Protein AF-A0A932CZ21-F1 (afdb_monomer_lite)

Foldseek 3Di:
DDDPPPDQDALVRLVVVQVVDDPQKWWWDADGSDIDIDGRDDPVVVVVVVVVCVVCVQQDVVNPHVHDHDDPDQWDDDPDSTIGHD

pLDDT: mean 85.11, std 10.84, range [46.0, 95.5]

Radius of gyration: 17.83 Å; chains: 1; bounding box: 43×22×51 Å

Structure (mmCIF, N/CA/C/O backbone):
data_AF-A0A932CZ21-F1
#
_entry.id   AF-A0A932CZ21-F1
#
loop_
_atom_site.group_PDB
_atom_site.id
_atom_site.type_symbol
_atom_site.label_atom_id
_atom_site.label_alt_id
_atom_site.label_comp_id
_atom_site.label_asym_id
_atom_site.label_entity_id
_atom_site.label_seq_id
_atom_site.pdbx_PDB_ins_code
_atom_site.Cartn_x
_atom_site.Cartn_y
_atom_site.Cartn_z
_atom_site.occupancy
_atom_site.B_iso_or_equiv
_atom_site.auth_seq_id
_atom_site.auth_comp_id
_atom_site.auth_asym_id
_atom_site.auth_atom_id
_atom_site.pdbx_PDB_model_num
ATOM 1 N N . MET A 1 1 ? -22.046 14.091 34.713 1.00 46.00 1 MET A N 1
ATOM 2 C CA . MET A 1 1 ? -21.454 12.759 34.477 1.00 46.00 1 MET A CA 1
ATOM 3 C C . MET A 1 1 ? -20.239 12.989 33.600 1.00 46.00 1 MET A C 1
ATOM 5 O O . MET A 1 1 ? -20.429 13.435 32.479 1.00 46.00 1 MET A O 1
ATOM 9 N N . ALA A 1 2 ? -19.024 12.858 34.139 1.00 48.59 2 ALA A N 1
ATOM 10 C CA . ALA A 1 2 ? -17.808 13.026 33.345 1.00 48.59 2 ALA A CA 1
ATOM 11 C C . ALA A 1 2 ? -17.686 11.840 32.382 1.00 48.59 2 ALA A C 1
ATOM 13 O O . ALA A 1 2 ? -17.843 10.691 32.796 1.00 48.59 2 ALA A O 1
ATOM 14 N N . GLU A 1 3 ? -17.481 12.127 31.104 1.00 55.28 3 GLU A N 1
ATOM 15 C CA . GLU A 1 3 ? -17.231 11.111 30.089 1.00 55.28 3 GLU A CA 1
ATOM 16 C C . GLU A 1 3 ? -15.872 10.465 30.404 1.00 55.28 3 GLU A C 1
ATOM 18 O O . GLU A 1 3 ? -14.921 11.198 30.689 1.00 55.28 3 GLU A O 1
ATOM 23 N N . PRO A 1 4 ? -15.766 9.125 30.462 1.00 59.06 4 PRO A N 1
ATOM 24 C CA . PRO A 1 4 ? -14.505 8.483 30.808 1.00 59.06 4 PRO A CA 1
ATOM 25 C C . PRO A 1 4 ? -13.432 8.924 29.809 1.00 59.06 4 PRO A C 1
ATOM 27 O O . PRO A 1 4 ? -13.695 8.947 28.605 1.00 59.06 4 PRO A O 1
ATOM 30 N N . GLU A 1 5 ? -12.237 9.274 30.299 1.00 60.31 5 GLU A N 1
ATOM 31 C CA . GLU A 1 5 ? -11.085 9.550 29.438 1.00 60.31 5 GLU A CA 1
ATOM 32 C C . GLU A 1 5 ? -10.921 8.379 28.464 1.00 60.31 5 GLU A C 1
ATOM 34 O O . GLU A 1 5 ? -10.591 7.255 28.853 1.00 60.31 5 GLU A O 1
ATOM 39 N N . ARG A 1 6 ? -11.223 8.615 27.184 1.00 71.50 6 ARG A N 1
ATOM 40 C CA . ARG A 1 6 ? -11.097 7.595 26.147 1.00 71.50 6 ARG A CA 1
ATOM 41 C C . ARG A 1 6 ? -9.614 7.291 25.963 1.00 71.50 6 ARG A C 1
ATOM 43 O O . ARG A 1 6 ? -8.908 8.016 25.267 1.00 71.50 6 ARG A O 1
ATOM 50 N N . ARG A 1 7 ? -9.147 6.205 26.586 1.00 86.94 7 ARG A N 1
ATOM 51 C CA . ARG A 1 7 ? -7.828 5.632 26.308 1.00 86.94 7 ARG A CA 1
ATOM 52 C C . ARG A 1 7 ? -7.751 5.302 24.820 1.00 86.94 7 ARG A C 1
ATOM 54 O O . ARG A 1 7 ? -8.632 4.620 24.296 1.00 86.94 7 ARG A O 1
ATOM 61 N N . LEU A 1 8 ? -6.696 5.769 24.159 1.00 88.38 8 LEU A N 1
ATOM 62 C CA . LEU A 1 8 ? -6.431 5.405 22.771 1.00 88.38 8 LEU A CA 1
ATOM 63 C C . LEU A 1 8 ? -6.215 3.887 22.661 1.00 88.38 8 LEU A C 1
ATOM 65 O O . LEU A 1 8 ? -5.550 3.311 23.530 1.00 88.38 8 LEU A O 1
ATOM 69 N N . PRO A 1 9 ? -6.752 3.236 21.617 1.00 92.38 9 PRO A N 1
ATOM 70 C CA . PRO A 1 9 ? -6.472 1.833 21.369 1.00 92.38 9 PRO A CA 1
ATOM 71 C C . PRO A 1 9 ? -4.979 1.642 21.076 1.00 92.38 9 PRO A C 1
ATOM 73 O O . PRO A 1 9 ? -4.325 2.462 20.425 1.00 92.38 9 PRO A O 1
ATOM 76 N N . SER A 1 10 ? -4.437 0.554 21.602 1.00 93.44 10 SER A N 1
ATOM 77 C CA . SER A 1 10 ? -3.071 0.107 21.368 1.00 93.44 10 SER A CA 1
ATOM 78 C C . SER A 1 10 ? -2.881 -0.393 19.936 1.00 93.44 10 SER A C 1
ATOM 80 O O . SER A 1 10 ? -3.834 -0.700 19.219 1.00 93.44 10 SER A O 1
ATOM 82 N N . PHE A 1 11 ? -1.618 -0.519 19.528 1.00 92.38 11 PHE A N 1
ATOM 83 C CA . PHE A 1 11 ? -1.267 -1.075 18.223 1.00 92.38 11 PHE A CA 1
ATOM 84 C C . PHE A 1 11 ? -1.853 -2.475 18.004 1.00 92.38 11 PHE A C 1
ATOM 86 O O . PHE A 1 11 ? -2.416 -2.732 16.949 1.00 92.38 11 PHE A O 1
ATOM 93 N N . GLU A 1 12 ? -1.762 -3.352 19.006 1.00 93.69 12 GLU A N 1
ATOM 94 C CA . GLU A 1 12 ? -2.276 -4.727 18.937 1.00 93.69 12 GLU A CA 1
ATOM 95 C C . GLU A 1 12 ? -3.803 -4.776 18.806 1.00 93.69 12 GLU A C 1
ATOM 97 O O . GLU A 1 12 ? -4.340 -5.580 18.039 1.00 93.69 12 GLU A O 1
ATOM 102 N N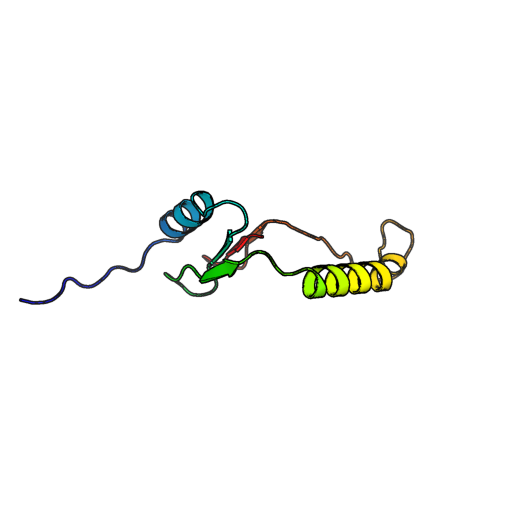 . GLU A 1 13 ? -4.513 -3.886 19.510 1.00 95.31 13 GLU A N 1
ATOM 103 C CA . GLU A 1 13 ? -5.971 -3.756 19.388 1.00 95.31 13 GLU A CA 1
ATOM 104 C C . GLU A 1 13 ? -6.356 -3.348 17.956 1.00 95.31 13 GLU A C 1
ATOM 106 O O . GLU A 1 13 ? -7.170 -4.026 17.326 1.00 95.31 13 GLU A O 1
ATOM 111 N N . LEU A 1 14 ? -5.707 -2.316 17.403 1.00 95.19 14 LEU A N 1
ATOM 112 C CA . LEU A 1 14 ? -5.957 -1.851 16.034 1.00 95.19 14 LEU A CA 1
ATOM 113 C C . LEU A 1 14 ? -5.522 -2.861 14.964 1.00 95.19 14 LEU A C 1
ATOM 115 O O . LEU A 1 14 ? -6.209 -3.038 13.961 1.00 95.19 14 LEU A O 1
ATOM 119 N N . TRP A 1 15 ? -4.398 -3.548 15.159 1.00 93.12 15 TRP A N 1
ATOM 120 C CA . TRP A 1 15 ? -3.933 -4.590 14.243 1.00 93.12 15 TRP A CA 1
ATOM 121 C C . TRP A 1 15 ? -4.918 -5.760 14.193 1.00 93.12 15 TRP A C 1
ATOM 123 O O . TRP A 1 15 ? -5.288 -6.233 13.117 1.00 93.12 15 TRP A O 1
ATOM 133 N N . SER A 1 16 ? -5.432 -6.163 15.356 1.00 94.81 16 SER A N 1
ATOM 134 C CA . SER A 1 16 ? -6.478 -7.179 15.447 1.00 94.81 16 SER A CA 1
ATOM 135 C C . SER A 1 16 ? -7.770 -6.745 14.747 1.00 94.81 16 SER A C 1
ATOM 137 O O . SER A 1 16 ? -8.498 -7.588 14.224 1.00 94.81 16 SER A O 1
ATOM 139 N N . GLU A 1 17 ? -8.085 -5.446 14.730 1.00 95.38 17 GLU A N 1
ATOM 140 C CA . GLU A 1 17 ? -9.202 -4.909 13.946 1.00 95.38 17 GLU A CA 1
ATOM 141 C C . GLU A 1 17 ? -8.946 -4.989 12.439 1.00 95.38 17 GLU A C 1
ATOM 143 O O . GLU A 1 17 ? -9.842 -5.419 11.713 1.00 95.38 17 GLU A O 1
ATOM 148 N N . ILE A 1 18 ? -7.731 -4.671 11.975 1.00 92.81 18 ILE A N 1
ATOM 149 C CA . ILE A 1 18 ? -7.339 -4.828 10.563 1.00 92.81 18 ILE A CA 1
ATOM 150 C C . ILE A 1 18 ? -7.536 -6.275 10.103 1.00 92.81 18 ILE A C 1
ATOM 152 O O . ILE A 1 18 ? -8.137 -6.512 9.058 1.00 92.81 18 ILE A O 1
ATOM 156 N N . ALA A 1 19 ? -7.106 -7.249 10.909 1.00 91.88 19 ALA A N 1
ATOM 157 C CA . ALA A 1 19 ? -7.243 -8.672 10.593 1.00 91.88 19 ALA A CA 1
ATOM 158 C C . ALA A 1 19 ? -8.707 -9.148 10.471 1.00 91.88 19 ALA A C 1
ATOM 160 O O . ALA A 1 19 ? -8.968 -10.206 9.898 1.00 91.88 19 ALA A O 1
ATOM 161 N N . ARG A 1 20 ? -9.667 -8.383 11.008 1.00 94.88 20 ARG A N 1
ATOM 162 C CA . ARG A 1 20 ? -11.110 -8.669 10.946 1.00 94.88 20 ARG A CA 1
ATOM 163 C C . ARG A 1 20 ? -11.839 -7.884 9.854 1.00 94.88 20 ARG A C 1
ATOM 165 O O . ARG A 1 20 ? -13.063 -7.996 9.759 1.00 94.88 20 ARG A O 1
ATOM 172 N N . LEU A 1 21 ? -11.134 -7.077 9.060 1.00 92.06 21 LEU A N 1
ATOM 173 C CA . LEU A 1 21 ? -11.762 -6.287 8.007 1.00 92.06 21 LEU A CA 1
ATOM 174 C C . LEU A 1 21 ? -12.436 -7.185 6.954 1.00 92.06 21 LEU A C 1
ATOM 176 O O . LEU A 1 21 ? -11.942 -8.274 6.651 1.00 92.06 21 LEU A O 1
ATOM 180 N N . PRO A 1 22 ? -13.562 -6.739 6.363 1.00 92.25 22 PRO A N 1
ATOM 181 C CA . PRO A 1 22 ? -14.210 -7.479 5.290 1.00 92.25 22 PRO A CA 1
ATOM 182 C C . PRO A 1 22 ? -13.272 -7.682 4.090 1.00 92.25 22 PRO A C 1
ATOM 184 O O . PRO A 1 22 ? -12.469 -6.793 3.785 1.00 92.25 22 PRO A O 1
ATOM 187 N N . PRO A 1 23 ? -13.418 -8.785 3.334 1.00 87.81 23 PRO A N 1
ATOM 188 C CA . PRO A 1 23 ? -12.631 -9.013 2.128 1.00 87.81 23 PRO A CA 1
ATOM 189 C C . PRO A 1 23 ? -12.681 -7.824 1.159 1.00 87.81 23 PRO A C 1
ATOM 191 O O . PRO A 1 23 ? -13.750 -7.301 0.848 1.00 87.81 23 PRO A O 1
ATOM 194 N N . GLY A 1 24 ? -11.516 -7.409 0.657 1.00 84.06 24 GLY A N 1
ATOM 195 C CA . GLY A 1 24 ? -11.399 -6.248 -0.233 1.00 84.06 24 GLY A CA 1
ATOM 196 C C . GLY A 1 24 ? -11.419 -4.892 0.479 1.00 84.06 24 GLY A C 1
ATOM 197 O O . GLY 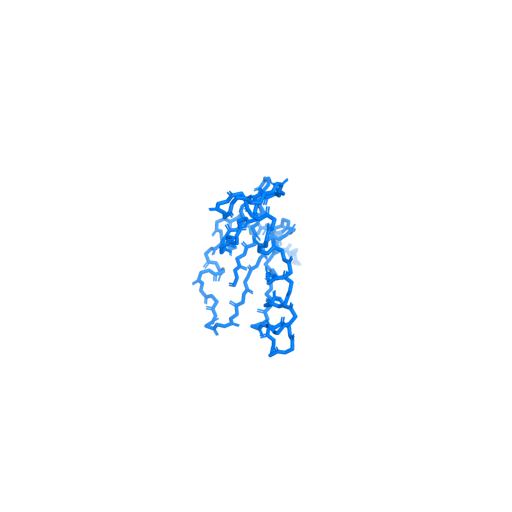A 1 24 ? -11.491 -3.867 -0.201 1.00 84.06 24 GLY A O 1
ATOM 198 N N . THR A 1 25 ? -11.350 -4.879 1.811 1.00 90.00 25 THR A N 1
ATOM 199 C CA . THR A 1 25 ? -11.077 -3.679 2.605 1.00 90.00 25 THR A CA 1
ATOM 200 C C . THR A 1 25 ? -9.651 -3.732 3.118 1.00 90.00 25 THR A C 1
ATOM 202 O O . THR A 1 25 ? -9.236 -4.706 3.737 1.00 90.00 25 THR A O 1
ATOM 205 N N . THR A 1 26 ? -8.934 -2.653 2.870 1.00 88.69 26 THR A N 1
ATOM 206 C CA . THR A 1 26 ? -7.558 -2.441 3.287 1.00 88.69 26 THR A CA 1
ATOM 207 C C . THR A 1 26 ? -7.539 -1.627 4.578 1.00 88.69 26 THR A C 1
ATOM 209 O O . THR A 1 26 ? -8.348 -0.707 4.727 1.00 88.69 26 THR A O 1
ATOM 212 N N . GLY A 1 27 ? -6.617 -1.920 5.496 1.00 91.25 27 GLY A N 1
ATOM 213 C CA . GLY A 1 27 ? -6.458 -1.201 6.763 1.00 91.25 27 GLY A CA 1
ATOM 214 C C . GLY A 1 27 ? -5.054 -0.623 6.958 1.00 91.25 27 GLY A C 1
ATOM 215 O O . GLY A 1 27 ? -4.070 -1.169 6.468 1.00 91.25 27 GLY A O 1
ATOM 216 N N . GLY A 1 28 ? -4.947 0.480 7.700 1.00 92.69 28 GLY A N 1
ATOM 217 C CA . GLY A 1 28 ? -3.663 1.087 8.048 1.00 92.69 28 GLY A CA 1
ATOM 218 C C . GLY A 1 28 ? -3.709 1.913 9.331 1.00 92.69 28 GLY A C 1
ATOM 219 O O . GLY A 1 28 ? -4.704 2.573 9.631 1.00 92.69 28 GLY A O 1
ATOM 220 N N . ILE A 1 29 ? -2.600 1.899 10.067 1.00 93.94 29 ILE A N 1
ATOM 221 C CA . ILE A 1 29 ? -2.377 2.665 11.297 1.00 93.94 29 ILE A CA 1
ATOM 222 C C . ILE A 1 29 ? -1.270 3.671 10.994 1.00 93.94 29 ILE A C 1
ATOM 224 O O . ILE A 1 29 ? -0.081 3.364 11.074 1.00 93.94 29 ILE A O 1
ATOM 228 N N . LEU A 1 30 ? -1.661 4.873 10.577 1.00 89.38 30 LEU A N 1
ATOM 229 C CA . LEU A 1 30 ? -0.713 5.939 10.224 1.00 89.38 30 LEU A CA 1
ATOM 230 C C . LEU A 1 30 ? -0.543 6.963 11.351 1.00 89.38 30 LEU A C 1
ATOM 232 O O . LEU A 1 30 ? 0.497 7.612 11.444 1.00 89.38 30 LEU A O 1
ATOM 236 N N . GLU A 1 31 ? -1.550 7.068 12.214 1.00 89.88 31 GLU A N 1
ATOM 237 C CA . GLU A 1 31 ? -1.603 7.956 13.372 1.00 89.88 31 GLU A CA 1
ATOM 238 C C . GLU A 1 31 ? -1.887 7.114 14.630 1.00 89.88 31 GLU A C 1
ATOM 240 O O . GLU A 1 31 ? -2.619 6.121 14.541 1.00 89.88 31 GLU A O 1
ATOM 245 N N . PRO A 1 32 ? -1.326 7.468 15.803 1.00 88.31 32 PRO A N 1
ATOM 246 C CA . PRO A 1 32 ? -1.559 6.719 17.034 1.00 88.31 32 PRO A CA 1
ATOM 247 C C . PRO A 1 32 ? -3.049 6.616 17.369 1.00 88.31 32 PRO A C 1
ATOM 249 O O . PRO A 1 32 ? -3.746 7.625 17.434 1.00 88.31 32 PRO A O 1
ATOM 252 N N . GLY A 1 33 ? -3.532 5.397 17.613 1.00 90.00 33 GLY A N 1
ATOM 253 C CA . GLY A 1 33 ? -4.925 5.168 17.997 1.00 90.00 33 GLY A CA 1
ATOM 254 C C . GLY A 1 33 ? -5.942 5.261 16.850 1.00 90.00 33 GLY A C 1
ATOM 255 O O . GLY A 1 33 ? -7.137 5.177 17.120 1.00 90.00 33 GLY A O 1
ATOM 256 N N . VAL A 1 34 ? -5.505 5.425 15.592 1.00 93.06 34 VAL A N 1
ATOM 257 C CA . VAL A 1 34 ? -6.402 5.608 14.438 1.00 93.06 34 VAL A CA 1
ATOM 258 C C . VAL A 1 34 ? -6.224 4.489 13.415 1.00 93.06 34 VAL A C 1
ATOM 260 O O . VAL A 1 34 ? -5.181 4.380 12.768 1.00 93.06 34 VAL A O 1
ATOM 263 N N . LEU A 1 35 ? -7.288 3.714 13.202 1.00 93.88 35 LEU A N 1
ATOM 264 C CA . LEU A 1 35 ? -7.426 2.820 12.055 1.00 93.88 35 LEU A CA 1
ATOM 265 C C . LEU A 1 35 ? -8.047 3.579 10.875 1.00 93.88 35 LEU A C 1
ATOM 267 O O . LEU A 1 35 ? -9.196 4.015 10.937 1.00 93.88 35 LEU A O 1
ATOM 271 N N . LYS A 1 36 ? -7.303 3.706 9.776 1.00 94.00 36 LYS A N 1
ATOM 272 C CA . LYS A 1 36 ? -7.825 4.166 8.484 1.00 94.00 36 LYS A CA 1
ATOM 273 C C . LYS A 1 36 ? -8.124 2.958 7.607 1.00 94.00 36 LYS A C 1
ATOM 275 O O . LYS A 1 36 ? -7.306 2.047 7.512 1.00 94.00 36 LYS A O 1
ATOM 280 N N . THR A 1 37 ? -9.278 2.966 6.950 1.00 92.81 37 THR A N 1
ATOM 281 C CA . THR A 1 37 ? -9.657 1.934 5.981 1.00 92.81 37 THR A CA 1
ATOM 282 C C . THR A 1 37 ? -9.757 2.516 4.582 1.00 92.81 37 THR A C 1
ATOM 284 O O . THR A 1 37 ? -10.081 3.690 4.394 1.00 92.81 37 THR A O 1
ATOM 287 N N . MET A 1 38 ? -9.454 1.691 3.588 1.00 88.38 38 MET A N 1
ATOM 288 C CA . MET A 1 38 ? -9.576 2.032 2.177 1.00 88.38 38 MET A CA 1
ATOM 289 C C . MET A 1 38 ? -10.281 0.887 1.459 1.00 88.38 38 MET A C 1
ATOM 291 O O . MET A 1 38 ? -10.012 -0.286 1.708 1.00 88.38 38 MET A O 1
ATOM 295 N N . SER A 1 39 ? -11.200 1.217 0.556 1.00 85.56 39 SER A N 1
ATOM 296 C CA . SER A 1 39 ? -11.766 0.221 -0.352 1.00 85.56 39 SER A CA 1
ATOM 297 C C . SER A 1 39 ? -10.699 -0.273 -1.324 1.00 85.56 39 SER A C 1
ATOM 299 O O . SER A 1 39 ? -9.841 0.515 -1.738 1.00 85.56 39 SER A O 1
ATOM 301 N N . ARG A 1 40 ? -10.822 -1.522 -1.788 1.00 82.62 40 ARG A N 1
ATOM 302 C CA . ARG A 1 40 ? -10.005 -2.046 -2.885 1.00 82.62 40 ARG A CA 1
ATOM 303 C C . ARG A 1 40 ? -9.915 -1.031 -4.036 1.00 82.62 40 ARG A C 1
ATOM 305 O O . ARG A 1 40 ? -10.956 -0.588 -4.534 1.00 82.62 40 ARG A O 1
ATOM 312 N N . PRO A 1 41 ? -8.705 -0.698 -4.514 1.00 84.06 41 PRO A N 1
ATOM 313 C CA . PRO A 1 41 ? -8.563 0.243 -5.609 1.00 84.06 41 PRO A CA 1
ATOM 314 C C . PRO A 1 41 ? -9.273 -0.227 -6.883 1.00 84.06 41 PRO A C 1
ATOM 316 O O . PRO A 1 41 ? -9.229 -1.403 -7.254 1.00 84.06 41 PRO A O 1
ATOM 319 N N . GLY A 1 42 ? -9.908 0.716 -7.579 1.00 88.38 42 GLY A N 1
ATOM 320 C CA . GLY A 1 42 ? -10.603 0.451 -8.837 1.00 88.38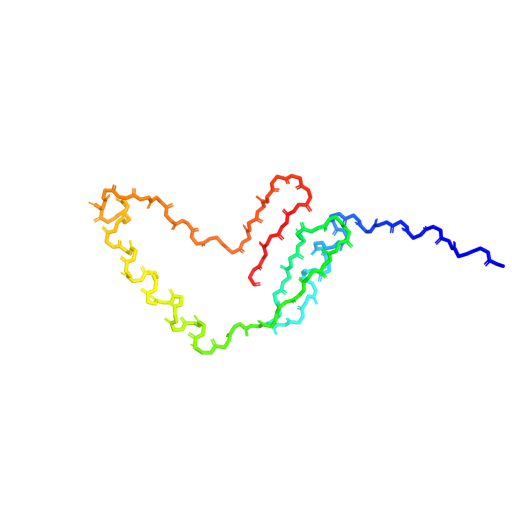 42 GLY A CA 1
ATOM 321 C C . GLY A 1 42 ? -9.662 0.111 -10.002 1.00 88.38 42 GLY A C 1
ATOM 322 O O . GLY A 1 42 ? -8.441 0.263 -9.929 1.00 88.38 42 GLY A O 1
ATOM 323 N N . ARG A 1 43 ? -10.245 -0.304 -11.138 1.00 92.00 43 ARG A N 1
ATOM 324 C CA . ARG A 1 43 ? -9.499 -0.752 -12.336 1.00 92.00 43 ARG A CA 1
ATOM 325 C C . ARG A 1 43 ? -8.484 0.273 -12.849 1.00 92.00 43 ARG A C 1
ATOM 327 O O . ARG A 1 43 ? -7.393 -0.118 -13.247 1.00 92.00 43 ARG A O 1
ATOM 334 N N . ALA A 1 44 ? -8.832 1.560 -12.834 1.00 94.12 44 ALA A N 1
ATOM 335 C CA . ALA A 1 44 ? -7.942 2.628 -13.291 1.00 94.12 44 ALA A CA 1
ATOM 336 C C . ALA A 1 44 ? -6.676 2.731 -12.424 1.00 94.12 44 ALA A C 1
ATOM 338 O O . ALA A 1 44 ? -5.574 2.810 -12.960 1.00 94.12 44 ALA A O 1
ATOM 339 N N . HIS A 1 45 ? -6.825 2.630 -11.099 1.00 90.50 45 HIS A N 1
ATOM 340 C CA . HIS A 1 45 ? -5.691 2.605 -10.177 1.00 90.50 45 HIS A CA 1
ATOM 341 C C . HIS A 1 45 ? -4.812 1.372 -10.411 1.00 90.50 45 HIS A C 1
ATOM 343 O O . HIS A 1 45 ? -3.597 1.491 -10.537 1.00 90.50 45 HIS A O 1
ATOM 349 N N . GLY A 1 46 ? -5.426 0.192 -10.555 1.00 89.81 46 GLY A N 1
ATOM 350 C CA . GLY A 1 46 ? -4.693 -1.038 -10.867 1.00 89.81 46 GLY A CA 1
ATOM 351 C C . GLY A 1 46 ? -3.923 -0.960 -12.191 1.00 89.81 46 GLY A C 1
ATOM 352 O O . GLY A 1 46 ? -2.786 -1.424 -12.272 1.00 89.81 46 GLY A O 1
ATOM 353 N N . LEU A 1 47 ? -4.506 -0.339 -13.222 1.00 94.44 47 LEU A N 1
ATOM 354 C CA . LEU A 1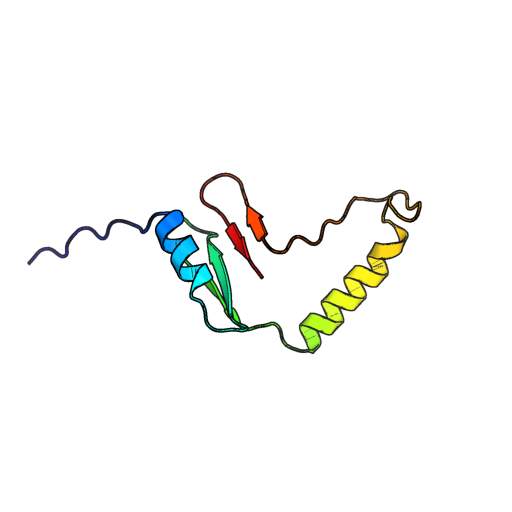 47 ? -3.822 -0.114 -14.495 1.00 94.44 47 LEU A CA 1
ATOM 355 C C . LEU A 1 47 ? -2.629 0.833 -14.329 1.00 94.44 47 LEU A C 1
ATOM 357 O O . LEU A 1 47 ? -1.551 0.517 -14.824 1.00 94.44 47 LEU A O 1
ATOM 361 N N . ALA A 1 48 ? -2.801 1.952 -13.623 1.00 95.31 48 ALA A N 1
ATOM 362 C CA . ALA A 1 48 ? -1.717 2.895 -13.362 1.00 95.31 48 ALA A CA 1
ATOM 363 C C . ALA A 1 48 ? -0.558 2.219 -12.611 1.00 95.31 48 ALA A C 1
ATOM 365 O O . ALA A 1 48 ? 0.575 2.246 -13.089 1.00 95.31 48 ALA A O 1
ATOM 366 N N . ALA A 1 49 ? -0.854 1.507 -11.518 1.00 90.62 49 ALA A N 1
ATOM 367 C CA . ALA A 1 49 ? 0.141 0.772 -10.737 1.00 90.62 49 ALA A CA 1
ATOM 368 C C . ALA A 1 49 ? 0.907 -0.253 -11.591 1.00 90.62 49 ALA A C 1
ATOM 370 O O . ALA A 1 49 ? 2.137 -0.300 -11.567 1.00 90.62 49 ALA A O 1
ATOM 371 N N . LYS A 1 50 ? 0.194 -1.026 -12.421 1.00 91.38 50 LYS A N 1
ATOM 372 C CA . LYS A 1 50 ? 0.801 -1.980 -13.361 1.00 91.38 50 LYS A CA 1
ATOM 373 C C . LYS A 1 50 ? 1.771 -1.302 -14.333 1.00 91.38 50 LYS A C 1
ATOM 375 O O . LYS A 1 50 ? 2.821 -1.866 -14.634 1.00 91.38 50 LYS A O 1
ATOM 380 N N . GLN A 1 51 ? 1.416 -0.135 -14.864 1.00 95.50 51 GLN A N 1
ATOM 381 C CA . GLN A 1 51 ? 2.265 0.580 -15.819 1.00 95.50 51 GLN A CA 1
ATOM 382 C C . GLN A 1 51 ? 3.500 1.177 -15.136 1.00 95.50 51 GLN A C 1
ATOM 384 O O . GLN A 1 51 ? 4.585 1.095 -15.705 1.00 95.50 51 GLN A O 1
ATOM 389 N N . CYS A 1 52 ? 3.369 1.679 -13.903 1.00 91.31 52 CYS A N 1
ATOM 390 C CA . CYS A 1 52 ? 4.512 2.103 -13.093 1.00 91.31 52 CYS A CA 1
ATOM 391 C C . CYS A 1 52 ? 5.489 0.946 -12.855 1.00 91.31 52 CYS A C 1
ATOM 393 O O . CYS A 1 52 ? 6.669 1.082 -13.159 1.00 91.31 52 CYS A O 1
ATOM 395 N N . LEU A 1 53 ? 4.999 -0.213 -12.404 1.00 89.00 53 LEU A N 1
ATOM 396 C CA . LEU A 1 53 ? 5.848 -1.390 -12.186 1.00 89.00 53 LEU A CA 1
ATOM 397 C C . LEU A 1 53 ? 6.570 -1.822 -13.469 1.00 89.00 53 LEU A C 1
ATOM 399 O O . LEU A 1 53 ? 7.759 -2.110 -13.440 1.00 89.00 53 LEU A O 1
ATOM 403 N N . ARG A 1 54 ? 5.885 -1.803 -14.618 1.00 91.56 54 ARG A N 1
ATOM 404 C CA . ARG A 1 54 ? 6.502 -2.114 -15.918 1.00 91.56 54 ARG A CA 1
ATOM 405 C C . ARG A 1 54 ? 7.597 -1.135 -16.321 1.00 91.56 54 ARG A C 1
ATOM 407 O O . ARG A 1 54 ? 8.598 -1.565 -16.876 1.00 91.56 54 ARG A O 1
ATOM 414 N N . ALA A 1 55 ? 7.396 0.156 -16.074 1.00 91.38 55 ALA A N 1
ATOM 415 C CA . ALA A 1 55 ? 8.400 1.174 -16.367 1.00 91.38 55 ALA A CA 1
ATOM 416 C C . ALA A 1 55 ? 9.631 1.043 -15.456 1.00 91.38 55 ALA A C 1
ATOM 418 O O . ALA A 1 55 ? 10.736 1.371 -15.876 1.00 91.38 55 ALA A O 1
ATOM 419 N N . LEU A 1 56 ? 9.437 0.552 -14.229 1.00 88.50 56 LEU A N 1
ATOM 420 C CA . LEU A 1 56 ? 10.499 0.370 -13.241 1.00 88.50 56 LEU A CA 1
ATOM 421 C C . LEU A 1 56 ? 11.237 -0.970 -13.383 1.00 88.50 56 LEU A C 1
ATOM 423 O O . LEU A 1 56 ? 12.401 -1.050 -13.007 1.00 88.50 56 LEU A O 1
ATOM 427 N N . ALA A 1 57 ? 10.605 -1.993 -13.966 1.00 88.69 57 ALA A N 1
ATOM 428 C CA . ALA A 1 57 ? 11.166 -3.341 -14.085 1.00 88.69 57 ALA A CA 1
ATOM 429 C C . ALA A 1 57 ? 12.595 -3.415 -14.674 1.00 88.69 57 ALA A C 1
ATOM 431 O O . ALA A 1 57 ? 13.391 -4.180 -14.142 1.00 88.69 57 ALA A O 1
ATOM 432 N N . PRO A 1 58 ? 12.988 -2.634 -15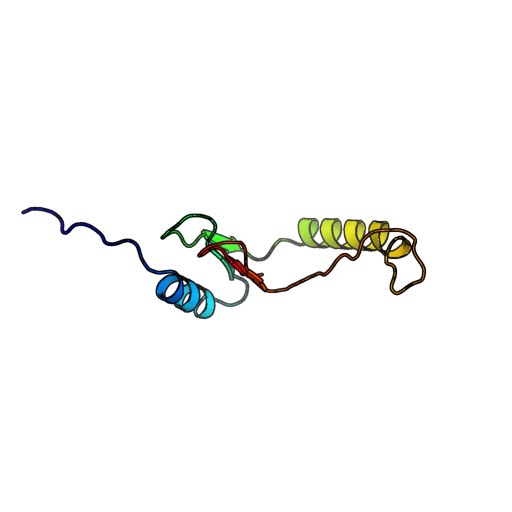.705 1.00 90.31 58 PRO A N 1
ATOM 433 C CA . PRO A 1 58 ? 14.352 -2.695 -16.248 1.00 90.31 58 PRO A CA 1
ATOM 434 C C . PRO A 1 58 ? 15.451 -2.204 -15.293 1.00 90.31 58 PRO A C 1
ATOM 436 O O . PRO A 1 58 ? 16.628 -2.424 -15.557 1.00 90.31 58 PRO A O 1
ATOM 439 N N . PHE A 1 59 ? 15.087 -1.498 -14.220 1.00 89.19 59 PHE A N 1
ATOM 440 C CA . PHE A 1 59 ? 16.028 -0.965 -13.233 1.00 89.19 59 PHE A CA 1
ATOM 441 C C . PHE A 1 59 ? 16.263 -1.917 -12.057 1.00 89.19 59 PHE A C 1
ATOM 443 O O . PHE A 1 59 ? 17.112 -1.633 -11.214 1.00 89.19 59 PHE A O 1
ATOM 450 N N . ASP A 1 60 ? 15.517 -3.017 -11.986 1.00 85.12 60 ASP A N 1
ATOM 451 C CA . ASP A 1 60 ? 15.642 -3.998 -10.920 1.00 85.12 60 ASP A CA 1
ATOM 452 C C . ASP A 1 60 ? 16.983 -4.744 -11.026 1.00 85.12 60 ASP A C 1
ATOM 454 O O . ASP A 1 60 ? 17.362 -5.240 -12.092 1.00 85.12 60 ASP A O 1
ATOM 458 N N . ARG A 1 61 ? 17.714 -4.826 -9.909 1.00 84.00 61 ARG A N 1
ATOM 459 C CA . ARG A 1 61 ? 19.014 -5.509 -9.868 1.00 84.00 61 ARG A CA 1
ATOM 460 C C . ARG A 1 61 ? 18.888 -7.007 -10.109 1.00 84.00 61 ARG A C 1
ATOM 462 O O . ARG A 1 61 ? 19.818 -7.590 -10.660 1.00 84.00 61 ARG A O 1
ATOM 469 N N . ASP A 1 62 ? 17.753 -7.614 -9.769 1.00 82.88 62 ASP A N 1
ATOM 470 C CA . ASP A 1 62 ? 17.535 -9.053 -9.960 1.00 82.88 62 ASP A CA 1
ATOM 471 C C . ASP A 1 62 ? 17.478 -9.443 -11.448 1.00 82.88 62 ASP A C 1
ATOM 473 O O . ASP A 1 62 ? 17.688 -10.605 -11.798 1.00 82.88 62 ASP A O 1
ATOM 477 N N . VAL A 1 63 ? 17.259 -8.473 -12.345 1.00 86.50 63 VAL A N 1
ATOM 478 C CA . VAL A 1 63 ? 17.308 -8.660 -13.808 1.00 86.50 63 VAL A CA 1
ATOM 479 C C . VAL A 1 63 ? 18.513 -7.975 -14.466 1.00 86.50 63 VAL A C 1
ATOM 481 O O . VAL A 1 63 ? 18.548 -7.831 -15.687 1.00 86.50 63 VAL A O 1
ATOM 484 N N . GLY A 1 64 ? 19.512 -7.565 -13.677 1.00 88.00 64 GLY A N 1
ATOM 485 C CA . GLY A 1 64 ? 20.730 -6.909 -14.166 1.00 88.00 64 GLY A CA 1
ATOM 486 C C . GLY A 1 64 ? 20.598 -5.401 -14.408 1.00 88.00 64 GLY A C 1
ATOM 487 O O . GLY A 1 64 ? 21.423 -4.825 -15.112 1.00 88.00 64 GLY A O 1
ATOM 488 N N . GLY A 1 65 ? 19.565 -4.760 -13.856 1.00 88.44 65 GLY A N 1
ATOM 489 C CA . GLY A 1 65 ? 19.419 -3.308 -13.859 1.00 88.44 65 GLY A CA 1
ATOM 490 C C . GLY A 1 65 ? 20.338 -2.617 -12.844 1.00 88.44 65 GLY A C 1
ATOM 491 O O . GLY A 1 65 ? 20.690 -3.172 -11.807 1.00 88.44 65 GLY A O 1
ATOM 492 N N . GLU A 1 66 ? 20.690 -1.362 -13.118 1.00 86.88 66 GLU A N 1
ATOM 493 C CA . GLU A 1 66 ? 21.590 -0.543 -12.280 1.00 86.88 66 GLU A CA 1
ATOM 494 C C . GLU A 1 66 ? 20.835 0.333 -11.253 1.00 86.88 66 GLU A C 1
ATOM 496 O O . GLU A 1 66 ? 21.367 1.308 -10.721 1.00 86.88 66 GLU A O 1
ATOM 501 N N . GLY A 1 67 ? 19.558 0.038 -11.000 1.00 76.44 67 GLY A N 1
ATOM 502 C CA . GLY A 1 67 ? 18.678 0.859 -10.172 1.00 76.44 67 GLY A CA 1
ATOM 503 C C . GLY A 1 67 ? 18.485 0.364 -8.739 1.00 76.44 67 GLY A C 1
ATOM 504 O O . GLY A 1 67 ? 19.382 -0.186 -8.096 1.00 76.44 67 GLY A O 1
ATOM 505 N N . TRP A 1 68 ? 17.297 0.652 -8.206 1.00 68.69 68 TRP A N 1
ATOM 506 C CA . TRP A 1 68 ? 16.919 0.418 -6.813 1.00 68.69 68 TRP A CA 1
ATOM 507 C C . TRP A 1 68 ? 16.242 -0.946 -6.662 1.00 68.69 68 TRP A C 1
ATOM 509 O O . TRP A 1 68 ? 15.570 -1.414 -7.577 1.00 68.69 68 TRP A O 1
ATOM 519 N N . TRP A 1 69 ? 16.356 -1.547 -5.476 1.00 66.06 69 TRP A N 1
ATOM 520 C CA . TRP A 1 69 ? 15.511 -2.677 -5.087 1.00 66.06 69 TRP A CA 1
ATOM 521 C C . TRP A 1 69 ? 14.112 -2.153 -4.755 1.00 66.06 69 TRP A C 1
ATOM 523 O O . TRP A 1 69 ? 13.959 -1.357 -3.828 1.00 66.06 69 TRP A O 1
ATOM 533 N N . ILE A 1 70 ? 13.100 -2.566 -5.520 1.00 67.12 70 ILE A N 1
ATOM 534 C CA . ILE A 1 70 ? 11.701 -2.207 -5.262 1.00 67.12 70 ILE A CA 1
ATOM 535 C C . ILE A 1 70 ? 10.995 -3.452 -4.739 1.00 67.12 70 ILE A C 1
ATOM 537 O O . ILE A 1 70 ? 10.542 -4.295 -5.510 1.00 67.12 70 ILE A O 1
ATOM 541 N N . LEU A 1 71 ? 10.893 -3.561 -3.416 1.00 69.38 71 LEU A N 1
ATOM 542 C CA . LEU A 1 71 ? 10.150 -4.644 -2.788 1.00 69.38 71 LEU A CA 1
ATOM 543 C C . LEU A 1 71 ? 8.671 -4.258 -2.678 1.00 69.38 71 LEU A C 1
ATOM 545 O O . LEU A 1 71 ? 8.310 -3.285 -2.016 1.00 69.38 71 LEU A O 1
ATOM 549 N N . ALA A 1 72 ? 7.807 -5.017 -3.349 1.00 72.06 72 ALA A N 1
ATOM 550 C CA . ALA A 1 72 ? 6.363 -4.896 -3.195 1.00 72.06 72 ALA A CA 1
ATOM 551 C C . ALA A 1 72 ? 5.912 -5.731 -1.988 1.00 72.06 72 ALA A C 1
ATOM 553 O O . ALA A 1 72 ? 5.549 -6.898 -2.131 1.00 72.06 72 ALA A O 1
ATOM 554 N N . GLU A 1 73 ? 5.971 -5.144 -0.793 1.00 68.81 73 GLU A N 1
ATOM 555 C CA . GLU A 1 73 ? 5.550 -5.822 0.435 1.00 68.81 73 GLU A CA 1
ATOM 556 C C . GLU A 1 73 ? 4.045 -5.673 0.674 1.00 68.81 73 GLU A C 1
ATOM 558 O O . GLU A 1 73 ? 3.505 -4.575 0.510 1.00 68.81 73 GLU A O 1
ATOM 563 N N . PRO A 1 74 ? 3.352 -6.751 1.083 1.00 68.00 74 PRO A N 1
ATOM 564 C CA . PRO A 1 74 ? 1.969 -6.645 1.503 1.00 68.00 74 PRO A CA 1
ATOM 565 C C . PRO A 1 74 ? 1.856 -5.845 2.814 1.00 68.00 74 PRO A C 1
ATOM 567 O O . PRO A 1 74 ? 1.156 -4.845 2.868 1.00 68.00 74 PRO A O 1
ATOM 570 N N . GLU A 1 75 ? 2.582 -6.206 3.868 1.00 80.81 75 GLU A N 1
ATOM 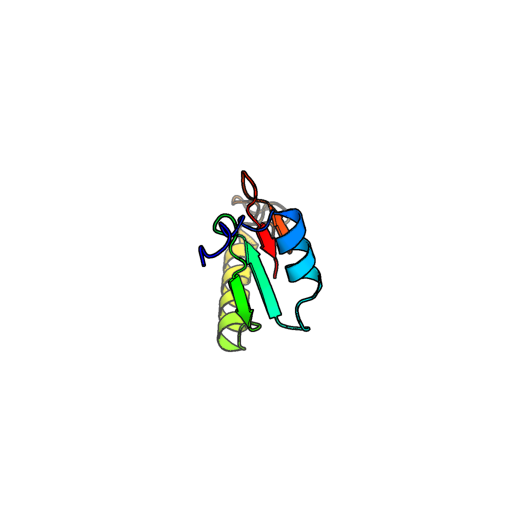571 C CA . GLU A 1 75 ? 2.555 -5.474 5.142 1.00 80.81 75 GLU A CA 1
ATOM 572 C C . GLU A 1 75 ? 3.844 -4.665 5.313 1.00 80.81 75 GLU A C 1
ATOM 574 O O . GLU A 1 75 ? 4.927 -5.238 5.317 1.00 80.81 75 GLU A O 1
ATOM 579 N N . ILE A 1 76 ? 3.736 -3.348 5.509 1.00 83.12 76 ILE A N 1
ATOM 580 C CA . ILE A 1 76 ? 4.879 -2.473 5.792 1.00 83.12 76 ILE A CA 1
ATOM 581 C C . ILE A 1 76 ? 4.786 -1.978 7.233 1.00 83.12 76 ILE A C 1
ATOM 583 O O . ILE A 1 76 ? 3.919 -1.168 7.583 1.00 83.12 76 ILE A O 1
ATOM 587 N N . ARG A 1 77 ? 5.730 -2.427 8.066 1.00 85.12 77 ARG A N 1
ATOM 588 C CA . ARG A 1 77 ? 5.928 -1.913 9.426 1.00 85.12 77 ARG A CA 1
ATOM 589 C C . ARG A 1 77 ? 6.819 -0.679 9.387 1.00 85.12 77 ARG A C 1
ATOM 591 O O . ARG A 1 77 ? 7.967 -0.734 8.958 1.00 85.12 77 ARG A O 1
ATOM 598 N N . LEU A 1 78 ? 6.282 0.444 9.848 1.00 85.31 78 LEU A N 1
ATOM 599 C CA . LEU A 1 78 ? 6.994 1.718 9.914 1.00 85.31 78 LEU A CA 1
ATOM 600 C C . LEU A 1 78 ? 7.521 1.944 11.341 1.00 85.31 78 LEU A C 1
ATOM 602 O O . LEU A 1 78 ? 6.998 1.350 12.281 1.00 85.31 78 LEU A O 1
ATOM 606 N N . PRO A 1 79 ? 8.518 2.825 11.558 1.00 87.88 79 PRO A N 1
ATOM 607 C CA . PRO A 1 79 ? 9.025 3.094 12.902 1.00 87.88 79 PRO A CA 1
ATOM 608 C C . PRO A 1 79 ? 7.914 3.499 13.881 1.00 87.88 79 PRO A C 1
ATOM 610 O O . PRO A 1 79 ? 7.105 4.382 13.571 1.00 87.88 79 PRO A O 1
ATOM 613 N N . GLY A 1 80 ? 7.916 2.895 15.070 1.00 85.50 80 GLY A N 1
ATOM 614 C CA . GLY A 1 80 ? 6.864 3.070 16.073 1.00 85.50 80 GLY A CA 1
ATOM 615 C C . GLY A 1 80 ? 5.640 2.176 15.814 1.00 85.50 80 GLY A C 1
ATOM 616 O O . GLY A 1 80 ? 5.753 1.165 15.127 1.00 85.50 80 GLY A O 1
ATOM 617 N N . PRO A 1 81 ? 4.459 2.516 16.358 1.00 85.69 81 PRO A N 1
ATOM 618 C CA . PRO A 1 81 ? 3.244 1.708 16.222 1.00 85.69 81 PRO A CA 1
ATOM 619 C C . PRO A 1 81 ? 2.520 1.997 14.896 1.00 85.69 81 PRO A C 1
ATOM 621 O O . PRO A 1 81 ? 1.329 2.301 14.889 1.00 85.69 81 PRO A O 1
ATOM 624 N N . ARG A 1 82 ? 3.241 1.997 13.772 1.00 85.81 82 ARG A N 1
ATOM 625 C CA . ARG A 1 82 ? 2.695 2.381 12.463 1.00 85.81 82 ARG A CA 1
ATOM 626 C C . ARG A 1 82 ? 2.746 1.219 11.482 1.00 85.81 82 ARG A C 1
ATOM 628 O O . ARG A 1 82 ? 3.748 0.513 11.395 1.00 85.81 82 ARG A O 1
ATOM 635 N N . LEU A 1 83 ? 1.667 1.060 10.723 1.00 88.12 83 LEU A N 1
ATOM 636 C CA . LEU A 1 83 ? 1.457 -0.069 9.825 1.00 88.12 83 LEU A CA 1
ATOM 637 C C . LEU A 1 83 ? 0.687 0.340 8.574 1.00 88.12 83 LEU A C 1
ATOM 639 O O . LEU A 1 83 ? -0.311 1.056 8.668 1.00 88.12 83 LEU A O 1
ATOM 643 N N . ALA A 1 84 ? 1.096 -0.194 7.428 1.00 79.81 84 ALA A N 1
ATOM 644 C CA . ALA A 1 84 ? 0.289 -0.230 6.216 1.00 79.81 84 ALA A CA 1
ATOM 645 C C . ALA A 1 84 ? 0.103 -1.687 5.769 1.00 79.81 84 ALA A C 1
ATOM 647 O O . ALA A 1 84 ? 1.079 -2.423 5.677 1.00 79.81 84 ALA A O 1
ATOM 648 N N . VAL A 1 85 ? -1.139 -2.095 5.515 1.00 80.19 85 VAL A N 1
ATOM 649 C CA . VAL A 1 85 ? -1.522 -3.419 4.986 1.00 80.19 85 VAL A CA 1
ATOM 650 C C . VAL A 1 85 ? -2.274 -3.184 3.663 1.00 80.19 85 VAL A C 1
ATOM 652 O O . VAL A 1 85 ? -2.777 -2.069 3.502 1.00 80.19 85 VAL A O 1
ATOM 655 N N . PRO A 1 86 ? -2.342 -4.129 2.700 1.00 66.12 86 PRO A N 1
ATOM 656 C CA . PRO A 1 86 ? -3.062 -3.987 1.433 1.00 66.12 86 PRO A CA 1
ATOM 657 C C . PRO A 1 86 ? -4.520 -4.428 1.523 1.00 66.12 86 PRO A C 1
ATOM 659 O O . PRO A 1 86 ? -4.928 -5.053 2.525 1.00 66.12 86 PRO A O 1
#

Sequence (86 aa):
MAEPERRLPSFEELWSEIARLPPGTTGGILEPGVLKTMSRPGRAHGLAAKQCLRALAPFDRDVGGEGWWILAEPEIRLPGPRLAVP

Secondary structure (DSSP, 8-state):
-PPP--PPPPHHHHHHHHTTSPTTEEEEEEETTEEEEEE---HHHHHHHHHHHHHHGGG-GGGT-SS------SSEEETTTEEE--